Protein AF-A0ABD0QTW6-F1 (afdb_monomer)

Organism: Cirrhinus mrigala (NCBI:txid683832)

Mean predicted aligned error: 11.74 Å

Nearest PDB structures (foldseek):
  3u28-assembly1_B  TM=3.155E-01  e=6.603E+00  Saccharomyces cerevisiae S288C

Radius of gyration: 19.38 Å; Cα contacts (8 Å, |Δi|>4): 50; chains: 1; bounding box: 29×27×54 Å

InterPro domains:
  IPR006614 Peroxin/Ferlin domain [SM00694] (10-43)

Secondary structure (DSSP, 8-state):
-PPPHHHHHTEEEESSTTSPPBSS--TT--EEEE--------SS--GGGGGGGGS---

Structure (mmCIF, N/CA/C/O backbone):
data_AF-A0ABD0QTW6-F1
#
_entry.id   AF-A0ABD0QTW6-F1
#
loop_
_atom_site.group_PDB
_atom_site.id
_atom_site.type_symbol
_atom_site.label_atom_id
_atom_site.label_alt_id
_atom_site.label_comp_id
_atom_site.label_asym_id
_atom_site.label_entity_id
_atom_site.label_seq_id
_atom_site.pdbx_PDB_ins_code
_atom_site.Cartn_x
_atom_site.Cartn_y
_atom_site.Cartn_z
_atom_site.occupancy
_atom_site.B_iso_or_equiv
_atom_site.auth_seq_id
_atom_site.auth_comp_id
_atom_site.auth_asym_id
_atom_site.auth_atom_id
_atom_site.pdbx_PDB_model_num
ATOM 1 N N . GLN A 1 1 ? -12.057 -17.682 -13.298 1.00 52.31 1 GLN A N 1
ATOM 2 C CA . GLN A 1 1 ? -10.683 -17.339 -13.725 1.00 52.31 1 GLN A CA 1
ATOM 3 C C . GLN A 1 1 ? -9.788 -17.434 -12.497 1.00 52.31 1 GLN A C 1
ATOM 5 O O . GLN A 1 1 ? -10.238 -17.043 -11.428 1.00 52.31 1 GLN A O 1
ATOM 10 N N . ARG A 1 2 ? -8.610 -18.062 -12.597 1.00 58.03 2 ARG A N 1
ATOM 11 C CA . ARG A 1 2 ? -7.680 -18.160 -11.460 1.00 58.03 2 ARG A CA 1
ATOM 12 C C . ARG A 1 2 ? -7.046 -16.776 -11.251 1.00 58.03 2 ARG A C 1
ATOM 14 O O . ARG A 1 2 ? -6.649 -16.201 -12.260 1.00 58.03 2 ARG A O 1
ATOM 21 N N . PRO A 1 3 ? -6.988 -16.246 -10.016 1.00 60.88 3 PRO A N 1
ATOM 22 C CA . PRO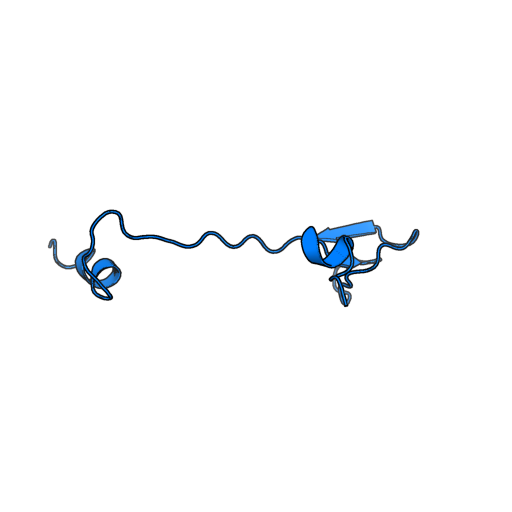 A 1 3 ? -6.288 -14.994 -9.754 1.00 60.88 3 PRO A CA 1
ATOM 23 C C . PRO A 1 3 ? -4.826 -15.156 -10.165 1.00 60.88 3 PRO A C 1
ATOM 25 O O . PRO A 1 3 ? -4.231 -16.216 -9.928 1.00 60.88 3 PRO A O 1
ATOM 28 N N . ASP A 1 4 ? -4.300 -14.135 -10.833 1.00 66.00 4 ASP A N 1
ATOM 29 C CA . ASP A 1 4 ? -2.934 -14.116 -11.349 1.00 66.00 4 ASP A CA 1
ATOM 30 C C . ASP A 1 4 ? -1.952 -14.309 -10.177 1.00 66.00 4 ASP A C 1
ATOM 32 O O . ASP A 1 4 ? -2.244 -13.909 -9.047 1.00 66.00 4 ASP A O 1
ATOM 36 N N . GLU A 1 5 ? -0.792 -14.937 -10.382 1.00 62.19 5 GLU A N 1
ATOM 37 C CA . GLU A 1 5 ? 0.131 -15.244 -9.265 1.00 62.19 5 GLU A CA 1
ATOM 38 C C . GLU A 1 5 ? 0.542 -13.985 -8.478 1.00 62.19 5 GLU A C 1
ATOM 40 O O . GLU A 1 5 ? 0.731 -14.030 -7.260 1.00 62.19 5 GLU A O 1
ATOM 45 N N . SER A 1 6 ? 0.570 -12.838 -9.163 1.00 62.88 6 SER A N 1
ATOM 46 C CA . SER A 1 6 ? 0.779 -11.513 -8.568 1.00 62.88 6 SER A CA 1
ATOM 47 C C . SER A 1 6 ? -0.289 -11.116 -7.537 1.00 62.88 6 SER A C 1
ATOM 49 O O . SER A 1 6 ? 0.038 -10.504 -6.519 1.00 62.88 6 SER A O 1
ATOM 51 N N . GLU A 1 7 ? -1.547 -11.517 -7.731 1.00 67.44 7 GLU A N 1
ATOM 52 C CA . GLU A 1 7 ? -2.635 -11.283 -6.775 1.00 67.44 7 GLU A CA 1
ATOM 53 C C . GLU A 1 7 ? -2.515 -12.193 -5.549 1.00 67.44 7 GLU A C 1
ATOM 55 O O . GLU A 1 7 ? -2.830 -11.773 -4.435 1.00 67.44 7 GLU A O 1
ATOM 60 N N . ARG A 1 8 ? -2.014 -13.423 -5.731 1.00 70.31 8 ARG A N 1
ATOM 61 C CA . ARG A 1 8 ? -1.796 -14.373 -4.627 1.00 70.31 8 ARG A CA 1
ATOM 62 C C . ARG A 1 8 ? -0.687 -13.927 -3.686 1.00 70.31 8 ARG A C 1
ATOM 64 O O . ARG A 1 8 ? -0.806 -14.106 -2.478 1.00 70.31 8 ARG A O 1
ATOM 71 N N . GLU A 1 9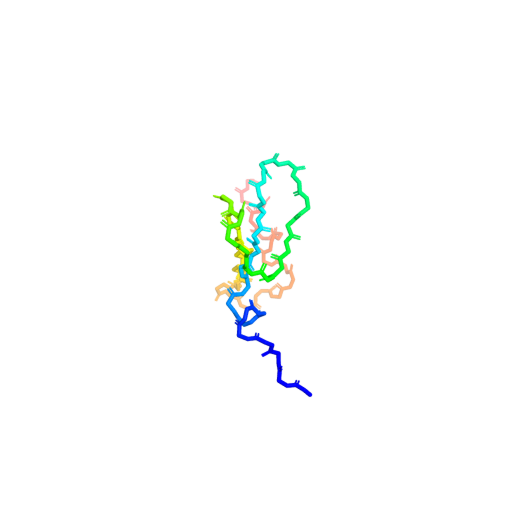 ? 0.385 -13.356 -4.227 1.00 80.56 9 GLU A N 1
ATOM 72 C CA . GLU A 1 9 ? 1.502 -12.863 -3.420 1.00 80.56 9 GLU A CA 1
ATOM 73 C C . GLU A 1 9 ? 1.210 -11.486 -2.789 1.00 80.56 9 GLU A C 1
ATOM 75 O O . GLU A 1 9 ? 1.845 -11.118 -1.798 1.00 80.56 9 GLU A O 1
ATOM 80 N N . GLY A 1 10 ? 0.263 -10.716 -3.338 1.00 86.75 10 GLY A N 1
ATOM 81 C CA . GLY A 1 10 ? -0.216 -9.455 -2.758 1.00 86.75 10 GLY A CA 1
ATOM 82 C C . GLY A 1 10 ? 0.814 -8.320 -2.745 1.00 86.75 10 GLY A C 1
ATOM 83 O O . GLY A 1 10 ? 0.723 -7.412 -1.913 1.00 86.75 10 GLY A O 1
ATOM 84 N N . TRP A 1 11 ? 1.818 -8.387 -3.620 1.00 90.56 11 TRP A N 1
ATOM 85 C CA . TRP A 1 11 ? 2.770 -7.299 -3.803 1.00 90.56 11 TRP A CA 1
ATOM 86 C C . TRP A 1 11 ? 2.284 -6.311 -4.854 1.00 90.56 11 TRP A C 1
ATOM 88 O O . TRP A 1 11 ? 1.786 -6.688 -5.910 1.00 90.56 11 TRP A O 1
ATOM 98 N N . GLU A 1 12 ? 2.514 -5.038 -4.580 1.00 92.50 12 GLU A N 1
ATOM 99 C CA . GLU A 1 12 ? 2.288 -3.944 -5.507 1.00 92.50 12 GLU A CA 1
ATOM 100 C C . GLU A 1 12 ? 3.617 -3.240 -5.797 1.00 92.50 12 GLU A C 1
ATOM 102 O O . GLU A 1 12 ? 4.495 -3.176 -4.935 1.00 92.50 12 GLU A O 1
ATOM 107 N N . TYR A 1 13 ? 3.756 -2.684 -6.994 1.00 92.69 13 TYR A N 1
ATOM 108 C CA . TYR A 1 13 ? 4.977 -2.086 -7.525 1.00 92.69 13 TYR A CA 1
ATOM 109 C C . TYR A 1 13 ? 4.734 -0.630 -7.926 1.00 92.69 13 TYR A C 1
ATOM 111 O O . TYR A 1 13 ? 3.601 -0.257 -8.236 1.00 92.69 13 TYR A O 1
ATOM 119 N N . ALA A 1 14 ? 5.785 0.188 -7.910 1.00 93.50 14 ALA A N 1
ATOM 120 C CA . ALA A 1 14 ? 5.759 1.556 -8.414 1.00 93.50 14 ALA A CA 1
ATOM 121 C C . ALA A 1 14 ? 7.134 1.979 -8.948 1.00 93.50 14 ALA A C 1
ATOM 123 O O . ALA A 1 14 ? 8.179 1.590 -8.419 1.00 93.50 14 ALA A O 1
ATOM 124 N N . SER A 1 15 ? 7.132 2.839 -9.966 1.00 90.38 15 SER A N 1
ATOM 125 C CA . SER A 1 15 ? 8.359 3.407 -10.535 1.00 90.38 15 SER A CA 1
ATOM 126 C C . SER A 1 15 ? 9.018 4.434 -9.620 1.00 90.38 15 SER A C 1
ATOM 128 O O . SER A 1 15 ? 10.229 4.380 -9.415 1.00 90.38 15 SER A O 1
ATOM 130 N N . LEU A 1 16 ? 8.221 5.310 -9.008 1.00 87.00 16 LEU A N 1
ATOM 131 C CA . LEU A 1 16 ? 8.694 6.385 -8.141 1.00 87.00 16 LEU A CA 1
ATOM 132 C C . LEU A 1 16 ? 7.900 6.430 -6.834 1.00 87.00 16 LEU A C 1
ATOM 134 O O . LE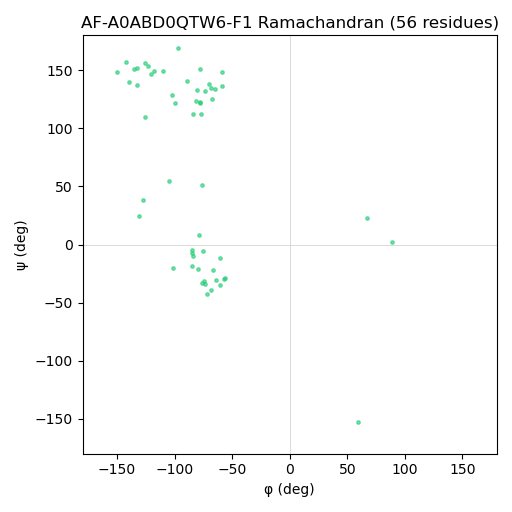U A 1 16 ? 6.730 6.041 -6.774 1.00 87.00 16 LEU A O 1
ATOM 138 N N . PHE A 1 17 ? 8.550 6.920 -5.780 1.00 75.06 17 PHE A N 1
ATOM 139 C CA . PHE A 1 17 ? 7.917 7.133 -4.486 1.00 75.06 17 PHE A CA 1
ATOM 140 C C . PHE A 1 17 ? 6.834 8.220 -4.601 1.00 75.06 17 PHE A C 1
ATOM 142 O O . PHE A 1 17 ? 7.053 9.260 -5.216 1.00 75.06 17 PHE A O 1
ATOM 149 N N . GLY A 1 18 ? 5.651 7.972 -4.030 1.00 72.94 18 GLY A N 1
ATOM 150 C CA . GLY A 1 18 ? 4.506 8.892 -4.099 1.00 72.94 18 GLY A CA 1
ATOM 151 C C . GLY A 1 18 ? 3.581 8.704 -5.310 1.00 72.94 18 GLY A C 1
ATOM 152 O O . GLY A 1 18 ? 2.614 9.448 -5.451 1.00 72.94 18 GLY A O 1
ATOM 153 N N . TRP A 1 19 ? 3.837 7.717 -6.176 1.00 80.75 19 TRP A N 1
ATOM 154 C CA . TRP A 1 19 ? 2.969 7.384 -7.313 1.00 80.75 19 TRP A CA 1
ATOM 155 C C . TRP A 1 19 ? 2.019 6.218 -6.998 1.00 80.75 19 TRP A C 1
ATOM 157 O O . TRP A 1 19 ? 2.135 5.535 -5.977 1.00 80.75 19 TRP A O 1
ATOM 167 N N . LYS A 1 20 ? 1.037 5.990 -7.880 1.00 89.12 20 LYS A N 1
ATOM 168 C CA . LYS A 1 20 ? 0.062 4.901 -7.742 1.00 89.12 20 LYS A CA 1
ATOM 169 C C . LYS A 1 20 ? 0.750 3.544 -7.910 1.00 89.12 20 LYS A C 1
ATOM 171 O O . LYS A 1 20 ? 1.358 3.280 -8.943 1.00 89.12 20 LYS A O 1
ATOM 176 N N . PHE A 1 21 ? 0.588 2.678 -6.915 1.00 91.75 21 PHE A N 1
ATOM 177 C CA . PHE A 1 21 ? 1.072 1.304 -6.967 1.00 91.75 21 PHE A CA 1
ATOM 178 C C . PHE A 1 21 ? 0.151 0.410 -7.813 1.00 91.75 21 PHE A C 1
ATOM 180 O O . PHE A 1 21 ? -1.056 0.654 -7.901 1.00 91.75 21 PHE A O 1
ATOM 187 N N . HIS A 1 22 ? 0.715 -0.629 -8.428 1.00 90.56 22 HIS A N 1
ATOM 188 C CA . HIS A 1 22 ? -0.004 -1.592 -9.267 1.00 90.56 22 HIS A CA 1
ATOM 189 C C . HIS A 1 22 ? 0.507 -3.026 -9.088 1.00 90.56 22 HIS A C 1
ATOM 191 O O . HIS A 1 22 ? 1.649 -3.246 -8.709 1.00 90.56 22 HIS A O 1
ATOM 197 N N . LEU A 1 23 ? -0.324 -4.019 -9.406 1.00 88.88 23 LEU A N 1
ATOM 198 C CA . LEU A 1 23 ? -0.011 -5.439 -9.175 1.00 88.88 23 LEU A CA 1
ATOM 199 C C . LEU A 1 23 ? 1.022 -6.014 -10.158 1.00 88.88 23 LEU A C 1
ATOM 201 O O . LEU A 1 23 ? 1.807 -6.889 -9.807 1.00 88.88 23 LEU A O 1
ATOM 205 N N . LYS A 1 24 ? 1.051 -5.516 -11.400 1.00 88.50 24 LYS A N 1
ATOM 206 C CA . LYS A 1 24 ? 1.942 -6.040 -12.442 1.00 88.50 24 LYS 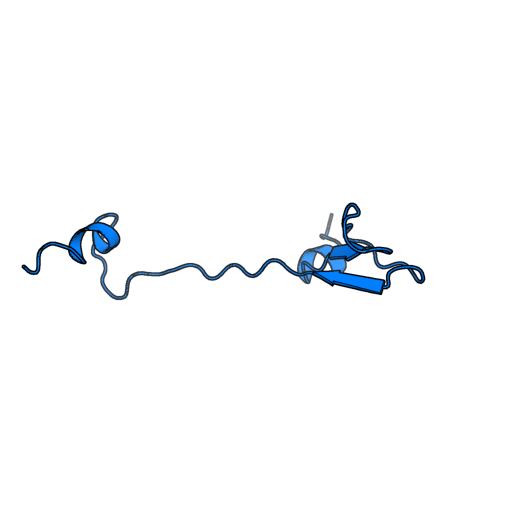A CA 1
ATOM 207 C C . LYS A 1 24 ? 3.349 -5.465 -12.304 1.00 88.50 24 LYS A C 1
ATOM 209 O O . LYS A 1 24 ? 3.507 -4.252 -12.399 1.00 88.50 24 LYS A O 1
ATOM 214 N N . GLN A 1 25 ? 4.352 -6.327 -12.183 1.00 88.50 25 GLN A N 1
ATOM 215 C CA . GLN A 1 25 ? 5.757 -5.925 -12.172 1.00 88.50 25 GLN A CA 1
ATOM 216 C C . GLN A 1 25 ? 6.205 -5.401 -13.546 1.00 88.50 25 GLN A C 1
ATOM 218 O O . GLN A 1 25 ? 5.939 -6.014 -14.586 1.00 88.50 25 GLN A O 1
ATOM 223 N N . ARG A 1 26 ? 6.918 -4.275 -13.553 1.00 89.75 26 ARG A N 1
ATOM 224 C CA . ARG A 1 26 ? 7.545 -3.658 -14.727 1.00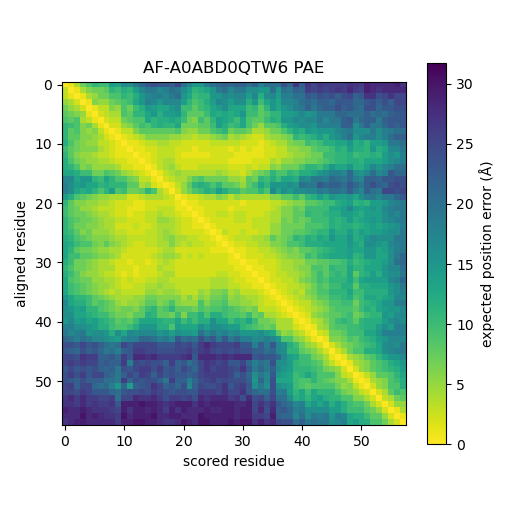 89.75 26 ARG A CA 1
ATOM 225 C C . ARG A 1 26 ? 9.029 -3.433 -14.458 1.00 89.75 26 ARG A C 1
ATOM 227 O O . ARG A 1 26 ? 9.460 -3.290 -13.321 1.00 89.75 26 ARG A O 1
ATOM 234 N N . LYS A 1 27 ? 9.831 -3.359 -15.522 1.00 89.69 27 LYS A N 1
ATO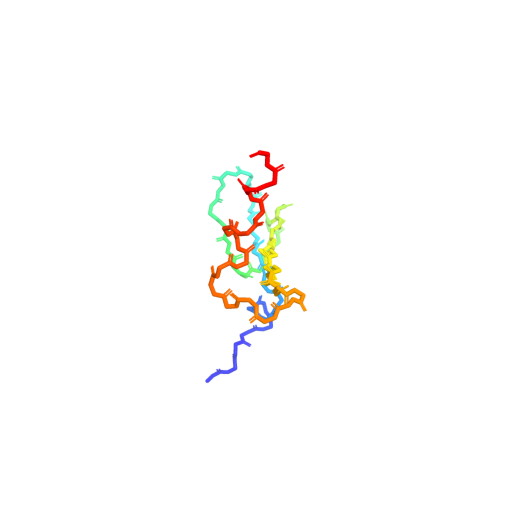M 235 C CA . LYS A 1 27 ? 11.285 -3.127 -15.409 1.00 89.69 27 LYS A CA 1
ATOM 236 C C . LYS A 1 27 ? 11.641 -1.739 -14.863 1.00 89.69 27 LYS A C 1
ATOM 238 O O . LYS A 1 27 ? 12.738 -1.550 -14.365 1.00 89.69 27 LYS A O 1
ATOM 243 N N . THR A 1 28 ? 10.726 -0.782 -14.983 1.00 91.06 28 THR A N 1
ATOM 244 C CA . THR A 1 28 ? 10.877 0.598 -14.500 1.00 91.06 28 THR A CA 1
ATOM 245 C C . THR A 1 28 ? 10.503 0.763 -13.028 1.00 91.06 28 THR A C 1
AT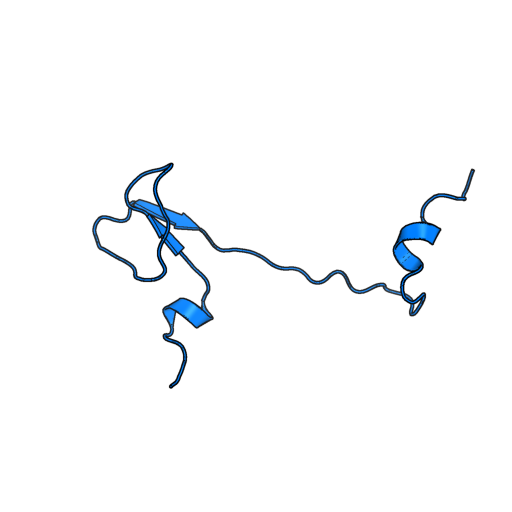OM 247 O O . THR A 1 28 ? 10.598 1.873 -12.505 1.00 91.06 28 THR A O 1
ATOM 250 N N . ASP A 1 29 ? 10.005 -0.294 -12.383 1.00 92.38 29 ASP A N 1
ATOM 251 C CA . ASP A 1 29 ? 9.579 -0.236 -10.991 1.00 92.38 29 ASP A CA 1
ATOM 252 C C . ASP A 1 29 ? 10.791 -0.295 -10.066 1.00 92.38 29 ASP A C 1
ATOM 254 O O . ASP A 1 29 ? 11.554 -1.258 -10.096 1.00 92.38 29 ASP A O 1
ATOM 258 N N . SER A 1 30 ? 10.945 0.731 -9.231 1.00 91.94 30 SER A N 1
ATOM 259 C CA . SER A 1 30 ? 12.019 0.804 -8.231 1.00 91.94 30 SER A CA 1
ATOM 260 C C . SER A 1 30 ? 11.524 0.442 -6.829 1.00 91.94 30 SER A C 1
ATOM 262 O O . SER A 1 30 ? 12.314 0.083 -5.961 1.00 91.94 30 SER A O 1
ATOM 264 N N . PHE A 1 31 ? 10.212 0.527 -6.595 1.00 90.25 31 PHE A N 1
ATOM 265 C CA . PHE A 1 31 ? 9.591 0.328 -5.289 1.00 90.25 31 PHE A CA 1
ATOM 266 C C . PHE A 1 31 ? 8.584 -0.817 -5.326 1.00 90.25 31 PHE A C 1
ATOM 268 O O . PHE A 1 31 ? 7.879 -1.020 -6.316 1.00 90.25 31 PHE A O 1
ATOM 275 N N . ARG A 1 32 ? 8.474 -1.532 -4.204 1.00 91.38 32 ARG A N 1
ATOM 276 C CA . ARG A 1 32 ? 7.506 -2.611 -3.996 1.00 91.38 32 ARG A CA 1
ATOM 277 C C . ARG A 1 32 ? 6.939 -2.532 -2.579 1.00 91.38 32 ARG A C 1
ATOM 279 O O . ARG A 1 32 ? 7.686 -2.279 -1.637 1.00 91.38 32 ARG A O 1
ATOM 286 N N . ARG A 1 33 ? 5.638 -2.761 -2.407 1.00 91.06 33 ARG A N 1
ATOM 287 C CA . ARG A 1 33 ? 4.965 -2.811 -1.097 1.00 91.06 33 ARG A CA 1
ATOM 288 C C . ARG A 1 33 ? 4.016 -4.002 -1.016 1.00 91.06 33 ARG A C 1
ATOM 290 O O . ARG A 1 33 ? 3.465 -4.419 -2.026 1.00 91.06 33 ARG A O 1
ATOM 297 N N . ARG A 1 34 ? 3.806 -4.536 0.185 1.00 91.31 34 ARG A N 1
ATOM 298 C CA . ARG A 1 34 ? 2.831 -5.601 0.465 1.00 91.31 34 ARG A CA 1
ATOM 299 C C . ARG A 1 34 ? 2.027 -5.214 1.693 1.00 91.31 34 ARG A C 1
ATOM 301 O O . ARG A 1 34 ? 2.589 -4.749 2.684 1.00 91.31 34 ARG A O 1
ATOM 308 N N . ARG A 1 35 ? 0.712 -5.427 1.641 1.00 87.75 35 ARG A N 1
ATOM 309 C CA . ARG A 1 35 ? -0.158 -5.230 2.802 1.00 87.75 35 ARG A CA 1
ATOM 310 C C . ARG A 1 35 ? -0.137 -6.475 3.681 1.00 87.75 35 ARG A C 1
ATOM 312 O O . ARG A 1 35 ? -0.692 -7.503 3.308 1.00 87.75 35 ARG A O 1
ATOM 319 N N . TRP A 1 36 ? 0.429 -6.352 4.874 1.00 86.44 36 TRP A N 1
ATOM 320 C CA . TRP A 1 36 ? 0.314 -7.378 5.904 1.00 86.44 36 TRP A CA 1
ATOM 321 C C . TRP A 1 36 ? -1.029 -7.252 6.619 1.00 86.44 36 TRP A C 1
ATOM 323 O O . TRP A 1 36 ? -1.460 -6.157 6.983 1.00 86.44 36 TRP A O 1
ATOM 333 N N . ARG A 1 37 ? -1.716 -8.380 6.793 1.00 83.00 37 ARG A N 1
ATOM 334 C CA . ARG A 1 37 ? -2.922 -8.475 7.614 1.00 83.00 37 ARG A CA 1
ATOM 335 C C . ARG A 1 37 ? -2.697 -9.588 8.623 1.00 83.00 37 ARG A C 1
ATOM 337 O O . ARG A 1 37 ? -2.647 -10.750 8.239 1.00 83.00 37 ARG A O 1
ATOM 344 N N . CYS A 1 38 ? -2.548 -9.223 9.890 1.00 81.19 38 CYS A N 1
ATOM 345 C CA . CYS A 1 38 ? -2.626 -10.173 10.989 1.00 81.19 38 CYS A CA 1
ATOM 346 C C . CYS A 1 38 ? -4.025 -10.053 11.585 1.00 81.19 38 CYS A C 1
ATOM 348 O O . CYS A 1 38 ? -4.443 -8.953 11.957 1.00 81.19 38 CYS A O 1
ATOM 350 N N . ARG A 1 39 ? -4.772 -11.156 11.613 1.00 80.69 39 ARG A N 1
ATOM 351 C CA . ARG A 1 39 ? -6.038 -11.183 12.337 1.00 80.69 39 ARG A CA 1
ATOM 352 C C . ARG A 1 39 ? -5.705 -11.341 13.814 1.00 80.69 39 ARG A C 1
ATOM 354 O O . ARG A 1 39 ? -5.023 -12.288 14.188 1.00 80.69 39 ARG A O 1
ATOM 361 N N . MET A 1 40 ? -6.158 -10.395 14.625 1.00 75.44 40 MET A N 1
ATOM 362 C CA . MET A 1 40 ? -6.080 -10.520 16.073 1.00 75.44 40 MET A CA 1
ATOM 363 C C . MET A 1 40 ? -7.189 -11.475 16.514 1.00 75.44 40 MET A C 1
ATOM 365 O O . MET A 1 40 ? -8.366 -11.162 16.350 1.00 75.44 40 MET A O 1
ATOM 369 N N . GLU A 1 41 ? -6.810 -12.651 17.006 1.00 74.94 41 GLU A N 1
ATOM 370 C CA . GLU A 1 41 ? -7.732 -13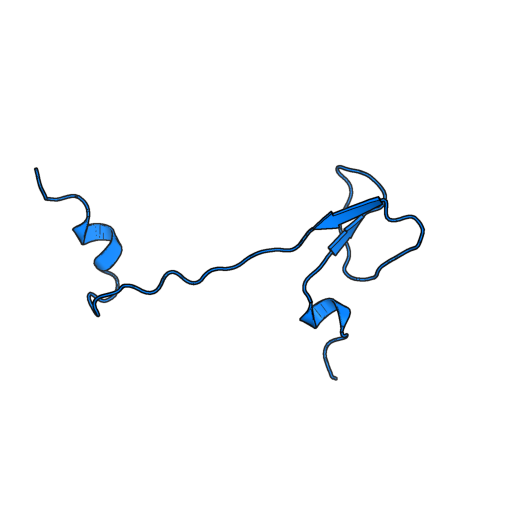.605 17.623 1.00 74.94 41 GLU A CA 1
ATOM 371 C C . GLU A 1 41 ? -7.573 -13.512 19.144 1.00 74.94 41 GLU A C 1
ATOM 373 O O . GLU A 1 41 ? -6.439 -13.550 19.633 1.00 74.94 41 GLU A O 1
ATOM 378 N N . PRO A 1 42 ? -8.666 -13.352 19.907 1.00 70.81 42 PRO A N 1
ATOM 379 C CA . PRO A 1 42 ? -8.582 -13.310 21.356 1.00 70.81 42 PRO A CA 1
ATOM 380 C C . PRO A 1 42 ? -8.220 -14.702 21.895 1.00 70.81 42 PRO A C 1
ATOM 382 O O . PRO A 1 42 ? -8.725 -15.719 21.420 1.00 70.81 42 PRO A O 1
ATOM 385 N N . LEU A 1 43 ? -7.330 -14.745 22.890 1.00 68.81 43 LEU A N 1
ATOM 386 C CA . LEU A 1 43 ? -6.894 -15.993 23.529 1.00 68.81 43 LEU A CA 1
ATOM 387 C C . LEU A 1 43 ? -8.051 -16.693 24.264 1.00 68.81 43 LEU A C 1
ATOM 389 O O . LEU A 1 43 ? -8.109 -17.919 24.321 1.00 68.81 43 LEU A O 1
ATOM 393 N N . GLU A 1 44 ? -9.001 -15.909 24.772 1.00 69.75 44 GLU A N 1
ATOM 394 C CA . GLU A 1 44 ? -10.238 -16.377 25.387 1.00 69.75 44 GLU A CA 1
ATOM 395 C C . GLU A 1 44 ? -11.443 -16.050 24.499 1.00 69.75 44 GLU A C 1
ATOM 397 O O . GLU A 1 44 ? -11.474 -15.046 23.787 1.00 69.75 44 GLU A O 1
ATOM 402 N N . LYS A 1 45 ? -12.486 -16.886 24.554 1.00 65.31 45 LYS A N 1
ATOM 403 C CA . LYS A 1 45 ? -13.742 -16.674 23.815 1.00 65.31 45 LYS A CA 1
ATOM 404 C C . LYS A 1 45 ? -14.613 -15.598 24.477 1.00 65.31 45 LYS A C 1
ATOM 406 O O . LYS A 1 45 ? -15.797 -15.815 24.706 1.00 65.31 45 LYS A O 1
ATOM 411 N N . THR A 1 46 ? -14.054 -14.428 24.762 1.00 61.12 46 THR A N 1
ATOM 412 C CA . THR A 1 46 ? -14.757 -13.317 25.431 1.00 61.12 46 THR A CA 1
ATOM 413 C C . THR A 1 46 ? -15.671 -12.544 24.464 1.00 61.12 46 THR A C 1
ATOM 415 O O . THR A 1 46 ? -16.248 -11.513 24.800 1.00 61.12 46 THR A O 1
ATOM 418 N N . GLY A 1 47 ? -15.858 -13.047 23.239 1.00 63.69 47 GLY A N 1
ATOM 419 C CA . GLY A 1 47 ? -16.696 -12.406 22.230 1.00 63.69 47 GLY A CA 1
ATOM 420 C C . GLY A 1 47 ? -16.210 -10.985 21.899 1.00 63.69 47 GLY A C 1
ATOM 421 O O . GLY A 1 47 ? -15.024 -10.687 22.050 1.00 63.69 47 GLY A O 1
ATOM 422 N N . PRO A 1 48 ? -17.102 -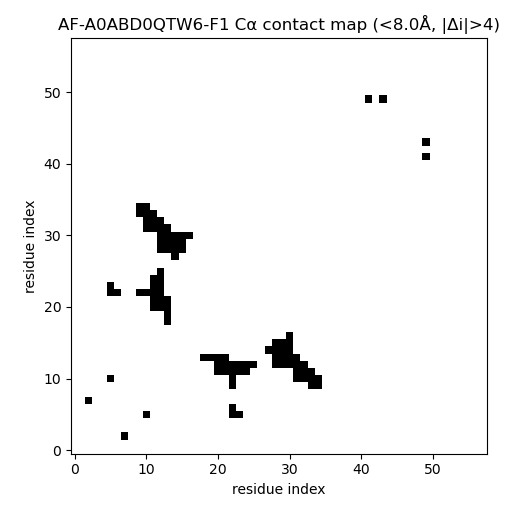10.078 21.467 1.00 61.16 48 PRO A N 1
ATOM 423 C CA . PRO A 1 48 ? -16.755 -8.688 21.149 1.00 61.16 48 PRO A CA 1
ATOM 424 C C . PRO A 1 48 ? -16.184 -7.882 22.331 1.00 61.16 48 PRO A C 1
ATOM 426 O O . PRO A 1 48 ? -15.689 -6.777 22.129 1.00 61.16 48 PRO A O 1
ATOM 429 N N . ALA A 1 49 ? -16.264 -8.409 23.559 1.00 59.09 49 ALA A N 1
ATOM 430 C CA . ALA A 1 49 ? -15.900 -7.702 24.781 1.00 59.09 49 ALA A CA 1
ATOM 431 C C . ALA A 1 49 ? -14.398 -7.748 25.117 1.00 59.09 49 ALA A C 1
ATOM 433 O O . ALA A 1 49 ? -13.966 -6.981 25.971 1.00 59.09 49 ALA A O 1
ATOM 434 N N . ALA A 1 50 ? -13.592 -8.566 24.424 1.00 62.34 50 ALA A N 1
ATOM 435 C CA . ALA A 1 50 ? -12.157 -8.724 24.708 1.00 62.34 50 ALA A CA 1
ATOM 436 C C . ALA A 1 50 ? -11.355 -7.402 24.666 1.00 62.34 50 ALA A C 1
ATOM 438 O O . ALA A 1 50 ? -10.361 -7.264 25.375 1.00 62.34 50 ALA A O 1
ATOM 439 N N . ILE A 1 51 ? -11.796 -6.425 23.862 1.00 59.78 51 ILE A N 1
ATOM 440 C CA . ILE A 1 51 ? -11.174 -5.092 23.753 1.00 59.78 51 ILE A CA 1
ATOM 441 C C . ILE A 1 51 ? -11.533 -4.208 24.961 1.00 59.78 51 ILE A C 1
ATOM 443 O O . ILE A 1 51 ? -10.712 -3.419 25.411 1.00 59.78 51 ILE A O 1
ATOM 447 N N . PHE A 1 52 ? -12.738 -4.367 25.514 1.00 60.56 52 PHE A N 1
ATOM 448 C CA . PHE A 1 52 ? -13.251 -3.556 26.625 1.00 60.56 52 PHE A CA 1
ATOM 449 C C . PHE A 1 52 ? -12.820 -4.078 28.003 1.00 60.56 52 PHE A C 1
ATOM 451 O O . PHE A 1 52 ? -12.848 -3.337 28.979 1.00 60.56 52 PHE A O 1
ATOM 458 N N . SER A 1 53 ? -12.390 -5.337 28.100 1.00 58.50 53 SER A N 1
ATOM 459 C CA . SER A 1 53 ? -11.885 -5.935 29.344 1.00 58.50 53 SER A CA 1
ATOM 460 C C . SER A 1 53 ? -10.468 -5.490 29.736 1.00 58.50 53 SER A C 1
ATOM 462 O O . SER A 1 53 ? -10.007 -5.859 30.811 1.00 58.50 53 SER A O 1
ATOM 464 N N . LEU A 1 54 ? -9.773 -4.706 28.901 1.00 60.22 54 LEU A N 1
ATOM 465 C CA . LEU A 1 54 ? -8.397 -4.272 29.172 1.00 60.22 54 LEU A CA 1
ATOM 466 C C . LEU A 1 54 ? -8.300 -3.006 30.052 1.00 60.22 54 LEU A C 1
ATOM 468 O O . LEU A 1 54 ? -7.199 -2.649 30.455 1.00 60.22 54 LEU A O 1
ATOM 472 N N . GLU A 1 55 ? -9.412 -2.326 30.366 1.00 57.53 55 GLU A N 1
ATOM 473 C CA . GLU A 1 55 ? -9.367 -0.969 30.954 1.00 57.53 55 GLU A CA 1
ATOM 474 C C . GLU A 1 55 ? -10.245 -0.742 32.203 1.00 57.53 55 GLU A C 1
ATOM 476 O O . GLU A 1 55 ? -10.595 0.392 32.515 1.00 57.53 55 GLU A O 1
ATOM 481 N N . CYS A 1 56 ? -10.581 -1.776 32.980 1.00 50.62 56 CYS A N 1
ATOM 482 C CA . CYS A 1 56 ? -11.179 -1.580 34.318 1.00 50.62 56 CYS A CA 1
ATOM 483 C C . CYS A 1 56 ? -10.435 -2.336 35.427 1.00 50.62 56 CYS A C 1
ATOM 485 O O . CYS A 1 56 ? -11.043 -2.869 36.351 1.00 50.62 56 CYS A O 1
ATOM 487 N N . SER A 1 57 ? -9.105 -2.376 35.340 1.00 55.56 57 SER A N 1
ATOM 488 C CA . SER A 1 57 ? -8.226 -2.725 36.459 1.00 55.56 57 SER A CA 1
ATOM 489 C C . SER A 1 57 ? -7.550 -1.473 37.027 1.00 55.56 57 SER A C 1
ATOM 491 O O . SER A 1 57 ? -6.324 -1.414 37.061 1.00 55.56 57 SER A O 1
ATOM 493 N N . LEU A 1 58 ? -8.337 -0.465 37.412 1.00 45.94 58 LEU A N 1
ATOM 494 C CA . LEU A 1 58 ? -7.948 0.615 38.327 1.00 45.94 58 LEU A CA 1
ATOM 495 C C . LEU A 1 58 ? -9.169 1.058 39.135 1.00 45.94 58 LEU A C 1
ATOM 497 O O . LEU A 1 58 ? -10.231 1.266 38.509 1.00 45.94 58 LEU A O 1
#

pLDDT: mean 75.85, std 14.01, range [45.94, 93.5]

Foldseek 3Di:
DDPDVLVVVQKWFDLDPPDDTHSDDDPSTPDMDHDDDDDDDDPDPPDPCSVVVPPPPD

Solvent-accessible surface area (backbone atoms only — not comparable to full-atom values): 4022 Å² total; per-residue (Å²): 130,81,79,53,72,48,63,76,71,44,41,29,26,22,56,53,91,94,57,82,66,37,57,72,84,54,95,68,43,75,43,74,50,65,83,86,82,80,83,88,74,72,97,61,93,56,65,92,47,59,76,67,70,75,75,74,89,121

Sequence (58 aa):
QRPDESEREGWEYASLFGWKFHLKQRKTDSFRRRRWRCRMEPLEKTGPAAIFSLECSL